Protein AF-A0A2G9C644-F1 (afdb_monomer)

Solvent-accessible surface area (backbone atoms only — not comparable to full-atom values): 4827 Å² total; per-residue (Å²): 134,61,68,66,53,55,54,51,49,55,52,40,48,72,74,65,59,86,82,87,87,84,86,79,69,84,94,58,95,77,50,73,65,58,54,50,52,52,50,54,52,52,53,51,39,49,74,71,58,78,48,83,77,76,80,77,85,78,81,70,79,52,68,74,59,50,56,56,60,79,73,109

Structure (mmCIF, N/CA/C/O backbone):
data_AF-A0A2G9C644-F1
#
_entry.id   AF-A0A2G9C644-F1
#
loop_
_atom_site.group_PDB
_atom_site.id
_atom_site.type_symbol
_atom_site.label_atom_id
_atom_site.label_alt_id
_atom_site.label_comp_id
_atom_site.label_asym_id
_atom_site.label_entity_id
_atom_site.label_seq_id
_atom_site.pdbx_PDB_ins_code
_atom_site.Cartn_x
_atom_site.Cartn_y
_atom_site.Cartn_z
_atom_site.occupancy
_atom_site.B_iso_or_equiv
_atom_site.auth_seq_id
_atom_site.auth_comp_id
_atom_site.auth_asym_id
_atom_site.auth_atom_id
_atom_site.pdbx_PDB_model_num
ATOM 1 N N . MET A 1 1 ? 12.300 10.875 -7.012 1.00 53.34 1 MET A N 1
ATOM 2 C CA . MET A 1 1 ? 11.461 10.870 -5.795 1.00 53.34 1 MET A CA 1
ATOM 3 C C . MET A 1 1 ? 10.072 11.276 -6.231 1.00 53.34 1 MET A C 1
ATOM 5 O O . MET A 1 1 ? 9.942 12.343 -6.822 1.00 53.34 1 MET A O 1
ATOM 9 N N . ASN A 1 2 ? 9.091 10.392 -6.068 1.00 70.50 2 ASN A N 1
ATOM 10 C CA . ASN A 1 2 ? 7.715 10.653 -6.469 1.00 70.50 2 ASN A CA 1
ATOM 11 C C . ASN A 1 2 ? 6.982 11.250 -5.262 1.00 70.50 2 ASN A C 1
ATOM 13 O O . ASN A 1 2 ? 6.587 10.529 -4.350 1.00 70.50 2 ASN A O 1
ATOM 17 N N . THR A 1 3 ? 6.825 12.573 -5.256 1.00 83.56 3 THR A N 1
ATOM 18 C CA . THR A 1 3 ? 6.268 13.330 -4.123 1.00 83.56 3 THR A CA 1
ATOM 19 C C . THR A 1 3 ? 4.856 12.881 -3.734 1.00 83.56 3 THR A C 1
ATOM 21 O O . THR A 1 3 ? 4.484 12.967 -2.562 1.00 83.56 3 THR A O 1
ATOM 24 N N . ALA A 1 4 ? 4.077 12.365 -4.689 1.00 88.81 4 ALA A N 1
ATOM 25 C CA . ALA A 1 4 ? 2.752 11.814 -4.430 1.00 88.81 4 ALA A CA 1
ATOM 26 C C . ALA A 1 4 ? 2.825 10.482 -3.670 1.00 88.81 4 ALA A C 1
ATOM 28 O O . ALA A 1 4 ? 2.084 10.288 -2.708 1.00 88.81 4 ALA A O 1
ATOM 29 N N . PHE A 1 5 ? 3.748 9.596 -4.058 1.00 91.44 5 PHE A N 1
ATOM 30 C CA . PHE A 1 5 ? 3.967 8.327 -3.363 1.00 91.44 5 PHE A CA 1
ATOM 31 C C . PHE A 1 5 ? 4.471 8.556 -1.939 1.00 91.44 5 PHE A C 1
ATOM 33 O O . PHE A 1 5 ? 3.951 7.951 -1.008 1.00 91.44 5 PHE A O 1
ATOM 40 N N . ASP A 1 6 ? 5.420 9.475 -1.754 1.00 91.81 6 ASP A N 1
ATOM 41 C CA . ASP A 1 6 ? 5.967 9.792 -0.430 1.00 91.81 6 ASP A CA 1
ATOM 42 C C . ASP A 1 6 ? 4.878 10.340 0.513 1.00 91.81 6 ASP A C 1
ATOM 44 O O . ASP A 1 6 ? 4.803 9.958 1.681 1.00 91.81 6 ASP A O 1
ATOM 48 N N . SER A 1 7 ? 3.980 11.183 -0.011 1.00 93.81 7 SER A N 1
ATOM 49 C CA . SER A 1 7 ? 2.841 11.719 0.747 1.00 93.81 7 SER A CA 1
ATOM 50 C C . SER A 1 7 ? 1.817 10.637 1.103 1.00 93.81 7 SER A C 1
ATOM 52 O O . SER A 1 7 ? 1.319 10.604 2.229 1.00 93.81 7 SER A O 1
ATOM 54 N N . TRP A 1 8 ? 1.515 9.738 0.160 1.00 93.00 8 TRP A N 1
ATOM 55 C CA . TRP A 1 8 ? 0.649 8.584 0.407 1.00 93.00 8 TRP A CA 1
ATOM 56 C C . TRP A 1 8 ? 1.255 7.658 1.468 1.00 93.00 8 TRP A C 1
ATOM 58 O O . TRP A 1 8 ? 0.588 7.318 2.442 1.00 93.00 8 TRP A O 1
ATOM 68 N N . LEU A 1 9 ? 2.542 7.330 1.346 1.00 92.12 9 LEU A N 1
ATOM 69 C CA . LEU A 1 9 ? 3.232 6.437 2.270 1.00 92.12 9 LEU A CA 1
ATOM 70 C C . LEU A 1 9 ? 3.253 7.010 3.691 1.00 92.12 9 LEU A C 1
ATOM 72 O O . LEU A 1 9 ? 2.970 6.290 4.642 1.00 92.12 9 LEU A O 1
ATOM 76 N N . ALA A 1 10 ? 3.526 8.308 3.850 1.00 93.06 10 ALA A N 1
ATOM 77 C CA . ALA A 1 10 ? 3.496 8.964 5.156 1.00 93.06 10 ALA A CA 1
ATOM 78 C C . ALA A 1 10 ? 2.108 8.889 5.821 1.00 93.06 10 ALA A C 1
ATOM 80 O O . ALA A 1 10 ? 2.014 8.637 7.024 1.00 93.06 10 ALA A O 1
ATOM 81 N N . LYS A 1 11 ? 1.033 9.063 5.040 1.00 92.69 11 LYS A N 1
ATOM 82 C CA . LYS A 1 11 ? -0.348 8.904 5.517 1.00 92.69 11 LYS A CA 1
ATOM 83 C C . LYS A 1 11 ? -0.614 7.472 5.979 1.00 92.69 11 LYS A C 1
ATOM 85 O O . LYS A 1 11 ? -1.131 7.282 7.075 1.00 92.69 11 LYS A O 1
ATOM 90 N N . GLU A 1 12 ? -0.249 6.475 5.177 1.00 91.44 12 GLU A N 1
ATOM 91 C CA . GLU A 1 12 ? -0.523 5.077 5.516 1.00 91.44 12 GLU A CA 1
ATOM 92 C C . GLU A 1 12 ? 0.322 4.574 6.691 1.00 91.44 12 GLU A C 1
ATOM 94 O O . GLU A 1 12 ? -0.190 3.848 7.542 1.00 91.44 12 GLU A O 1
ATOM 99 N N . LEU A 1 13 ? 1.568 5.036 6.832 1.00 91.75 13 LEU A N 1
ATOM 100 C CA . LEU A 1 13 ? 2.361 4.814 8.046 1.00 91.75 13 LEU A CA 1
ATOM 101 C C . LEU A 1 13 ? 1.656 5.386 9.287 1.00 91.75 13 LEU A C 1
ATOM 103 O O . LEU A 1 13 ? 1.601 4.722 10.321 1.00 91.75 13 LEU A O 1
ATOM 107 N N . GLY A 1 14 ? 1.052 6.575 9.177 1.00 91.25 14 GLY A N 1
ATOM 108 C CA . GLY A 1 14 ? 0.214 7.156 10.233 1.00 91.25 14 GLY A CA 1
ATOM 109 C C . GLY A 1 14 ? -1.048 6.341 10.548 1.00 91.25 14 GLY A C 1
ATOM 110 O O . GLY A 1 14 ? -1.499 6.333 11.691 1.00 91.25 14 GLY A O 1
ATOM 111 N N . ASN A 1 15 ? -1.578 5.607 9.566 1.00 88.94 15 ASN A N 1
ATOM 112 C CA . ASN A 1 15 ? -2.715 4.693 9.725 1.00 88.94 15 ASN A CA 1
ATOM 113 C C . ASN A 1 15 ? -2.313 3.297 10.243 1.00 88.94 15 ASN A C 1
ATOM 115 O O . ASN A 1 15 ? -3.179 2.438 10.410 1.00 88.94 15 ASN A O 1
ATOM 119 N N . GLY A 1 16 ? -1.023 3.056 10.500 1.00 91.31 16 GLY A N 1
ATOM 120 C CA . GLY A 1 16 ? -0.520 1.783 11.017 1.00 91.31 16 GLY A CA 1
ATOM 121 C C . GLY A 1 16 ? -0.098 0.775 9.946 1.00 91.31 16 GLY A C 1
ATOM 122 O O . GLY A 1 16 ? -0.040 -0.421 10.232 1.00 91.31 16 GLY A O 1
ATOM 123 N N . LEU A 1 17 ? 0.209 1.220 8.724 1.00 89.31 17 LEU A N 1
ATOM 124 C CA . LEU A 1 17 ? 0.854 0.373 7.720 1.00 89.31 17 LEU A CA 1
ATOM 125 C C . LEU A 1 17 ? 2.228 -0.096 8.227 1.00 89.31 17 LEU A C 1
ATOM 127 O O . LEU A 1 17 ? 3.079 0.720 8.568 1.00 89.31 17 LEU A O 1
ATOM 131 N N . VAL A 1 18 ? 2.448 -1.413 8.250 1.00 90.75 18 VAL A N 1
ATOM 132 C CA . VAL A 1 18 ? 3.704 -2.019 8.740 1.00 90.75 18 VAL A CA 1
ATOM 133 C C . VAL A 1 18 ? 4.566 -2.568 7.603 1.00 90.75 18 VAL A C 1
ATOM 135 O O . VAL A 1 18 ? 5.789 -2.495 7.673 1.00 90.75 18 VAL A O 1
ATOM 138 N N . ASP A 1 19 ? 3.948 -3.127 6.562 1.00 87.44 19 ASP A N 1
ATOM 139 C CA . ASP A 1 19 ? 4.652 -3.784 5.457 1.00 87.44 19 ASP A CA 1
ATOM 140 C C . ASP A 1 19 ? 3.830 -3.720 4.159 1.00 87.44 19 ASP A C 1
ATOM 142 O O . ASP A 1 19 ? 2.597 -3.702 4.198 1.00 87.44 19 ASP A O 1
ATOM 146 N N . ILE A 1 20 ? 4.516 -3.722 3.011 1.00 84.44 20 ILE A N 1
ATOM 147 C CA . ILE A 1 20 ? 3.923 -3.815 1.671 1.00 84.44 20 ILE A CA 1
ATOM 148 C C . ILE A 1 20 ? 4.602 -4.965 0.931 1.00 84.44 20 ILE A C 1
ATOM 150 O O . ILE A 1 20 ? 5.804 -4.937 0.668 1.00 84.44 20 ILE A O 1
ATOM 154 N N . LYS A 1 21 ? 3.811 -5.954 0.512 1.00 84.00 21 LYS A N 1
ATOM 155 C CA . LYS A 1 21 ? 4.295 -7.090 -0.278 1.00 84.00 21 LYS A CA 1
ATOM 156 C C . LYS A 1 21 ? 3.792 -6.991 -1.706 1.00 84.00 21 LYS A C 1
ATOM 158 O O . LYS A 1 21 ? 2.594 -6.858 -1.934 1.00 84.00 21 LYS A O 1
ATOM 163 N N . PHE A 1 22 ? 4.698 -7.123 -2.665 1.00 81.81 22 PHE A N 1
ATOM 164 C CA . PHE A 1 22 ? 4.366 -7.208 -4.082 1.00 81.81 22 PHE A CA 1
ATOM 165 C C . PHE A 1 22 ? 5.246 -8.251 -4.772 1.00 81.81 22 PHE A C 1
ATOM 167 O O . PHE A 1 22 ? 6.326 -8.598 -4.291 1.00 81.81 22 PHE A O 1
ATOM 174 N N . ALA A 1 23 ? 4.768 -8.762 -5.903 1.00 84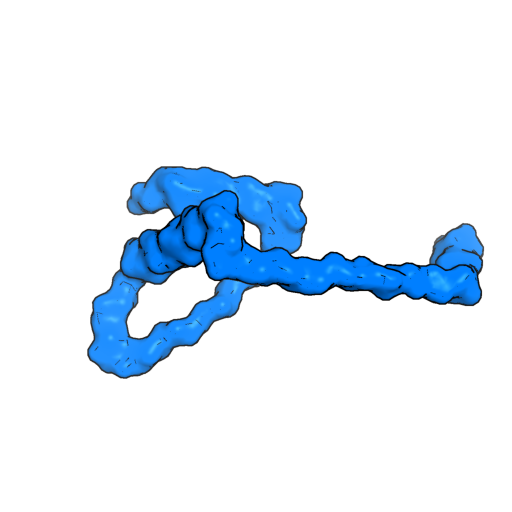.06 23 ALA A N 1
ATOM 175 C CA . ALA A 1 23 ? 5.487 -9.720 -6.729 1.00 84.06 23 ALA A CA 1
ATOM 176 C C . ALA A 1 23 ? 5.712 -9.120 -8.115 1.00 84.06 23 ALA A C 1
ATOM 178 O O . ALA A 1 23 ? 4.781 -8.630 -8.751 1.00 84.06 23 ALA A O 1
ATOM 179 N N . VAL A 1 24 ? 6.954 -9.181 -8.586 1.00 82.56 24 VAL A N 1
ATOM 180 C CA . VAL A 1 24 ? 7.341 -8.705 -9.914 1.00 82.56 24 VAL A CA 1
ATOM 181 C C . VAL A 1 24 ? 7.609 -9.921 -10.784 1.00 82.56 24 VAL A C 1
ATOM 183 O O . VAL A 1 24 ? 8.407 -10.786 -10.423 1.00 82.56 24 VAL A O 1
ATOM 186 N N . ALA A 1 25 ? 6.936 -10.006 -11.932 1.00 83.25 25 ALA A N 1
ATOM 187 C CA . ALA A 1 25 ? 7.187 -11.086 -12.875 1.00 83.25 25 ALA A CA 1
ATOM 188 C C . ALA A 1 25 ? 8.630 -10.994 -13.415 1.00 83.25 25 ALA A C 1
ATOM 190 O O . ALA A 1 25 ? 9.035 -9.921 -13.880 1.00 83.25 25 ALA A O 1
ATOM 191 N N . PRO A 1 26 ? 9.405 -12.094 -13.391 1.00 78.81 26 PRO A N 1
ATOM 192 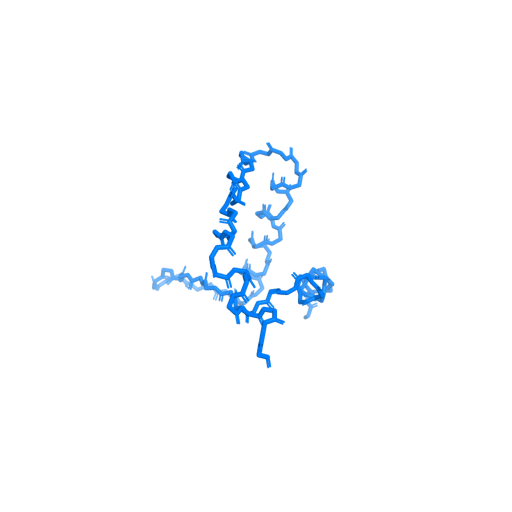C CA . PRO A 1 26 ? 10.774 -12.087 -13.887 1.00 78.81 26 PRO A CA 1
ATOM 193 C C . PRO A 1 26 ? 10.818 -11.771 -15.388 1.00 78.81 26 PRO A C 1
ATOM 195 O O . PRO A 1 26 ? 9.896 -12.087 -16.140 1.00 78.81 26 PRO A O 1
ATOM 198 N N . GLY A 1 27 ? 11.901 -11.130 -15.830 1.00 79.38 27 GLY A N 1
ATOM 199 C CA . GLY A 1 27 ? 12.118 -10.775 -17.238 1.00 79.38 27 GLY A CA 1
ATOM 200 C C . GLY A 1 27 ? 11.412 -9.498 -17.707 1.00 79.38 27 GLY A C 1
ATOM 201 O O . GLY A 1 27 ? 11.672 -9.043 -18.819 1.00 79.38 27 GLY A O 1
ATOM 202 N N . LYS A 1 28 ? 10.572 -8.870 -16.874 1.00 74.19 28 LYS A N 1
ATOM 203 C CA . LYS A 1 28 ? 10.086 -7.509 -17.124 1.00 74.19 28 LYS A CA 1
ATOM 204 C C . LYS A 1 28 ? 11.022 -6.515 -16.444 1.00 74.19 28 LYS A C 1
ATOM 206 O O . LYS A 1 28 ? 11.223 -6.585 -15.235 1.00 74.19 28 LYS A O 1
ATOM 211 N N . GLY A 1 29 ? 11.594 -5.593 -17.216 1.00 73.25 29 GLY A N 1
ATOM 212 C CA . GLY A 1 29 ? 12.367 -4.468 -16.689 1.00 73.25 29 GLY A CA 1
ATOM 213 C C . GLY A 1 29 ? 11.447 -3.493 -15.960 1.00 73.25 29 GLY A C 1
ATOM 214 O O . GLY A 1 29 ? 11.033 -2.490 -16.531 1.00 73.25 29 GLY A O 1
ATOM 215 N N . ILE A 1 30 ? 11.063 -3.834 -14.732 1.00 83.69 30 ILE A N 1
ATOM 216 C CA . ILE A 1 30 ? 10.182 -3.020 -13.900 1.00 83.69 30 ILE A CA 1
ATOM 217 C C . ILE A 1 30 ? 11.048 -2.125 -13.023 1.00 83.69 30 ILE A C 1
ATOM 219 O O . ILE A 1 30 ? 11.923 -2.594 -12.296 1.00 83.69 30 ILE A O 1
ATOM 223 N N . THR A 1 31 ? 10.809 -0.822 -13.121 1.00 87.50 31 THR A N 1
ATOM 224 C CA . THR A 1 31 ? 11.471 0.183 -12.293 1.00 87.50 31 THR A CA 1
ATOM 225 C C . THR A 1 31 ? 10.694 0.389 -10.996 1.00 87.50 31 THR A C 1
ATOM 227 O O . THR A 1 31 ? 9.483 0.170 -10.934 1.00 87.50 31 THR A O 1
ATOM 230 N N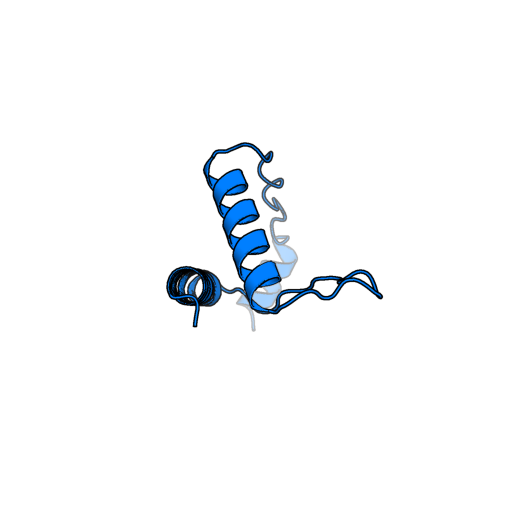 . THR A 1 32 ? 11.372 0.877 -9.958 1.00 85.12 32 THR A N 1
ATOM 231 C CA . THR A 1 32 ? 10.723 1.285 -8.7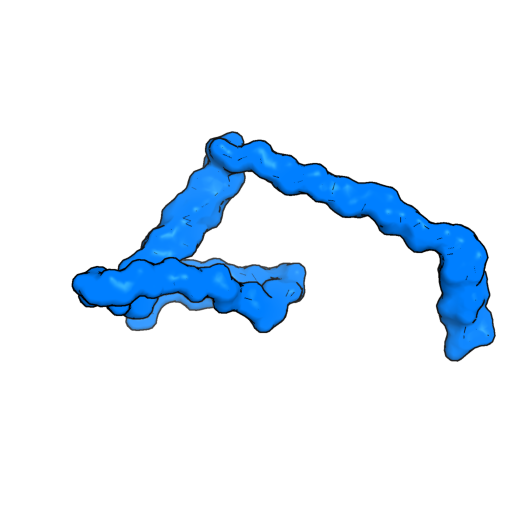01 1.00 85.12 32 THR A CA 1
ATOM 232 C C . THR A 1 32 ? 9.617 2.314 -8.939 1.00 85.12 32 THR A C 1
ATOM 234 O O . THR A 1 32 ? 8.562 2.249 -8.320 1.00 85.12 32 THR A O 1
ATOM 237 N N . GLU A 1 33 ? 9.830 3.240 -9.874 1.00 86.50 33 GLU A N 1
ATOM 238 C CA . GLU A 1 33 ? 8.853 4.271 -10.227 1.00 86.50 33 GLU A CA 1
ATOM 239 C C . GLU A 1 33 ? 7.580 3.683 -10.852 1.00 86.50 33 GLU A C 1
ATOM 241 O O . GLU A 1 33 ? 6.479 4.119 -10.523 1.00 86.50 33 GLU A O 1
ATOM 246 N N . ALA A 1 34 ? 7.710 2.655 -11.697 1.00 87.62 34 ALA A N 1
ATOM 247 C CA . ALA A 1 34 ? 6.556 1.963 -12.262 1.00 87.62 34 ALA A CA 1
ATOM 248 C C . ALA A 1 34 ? 5.699 1.313 -11.163 1.00 87.62 34 ALA A C 1
ATOM 250 O O . ALA A 1 34 ? 4.480 1.466 -11.177 1.00 87.62 34 ALA A O 1
ATOM 251 N N . ILE A 1 35 ? 6.337 0.675 -10.174 1.00 87.06 35 ILE A N 1
ATOM 252 C CA . ILE A 1 35 ? 5.648 0.064 -9.024 1.00 87.06 35 ILE A CA 1
ATOM 253 C C . ILE A 1 35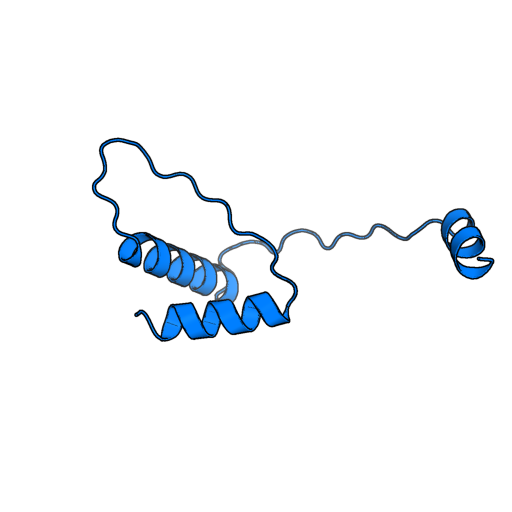 ? 4.914 1.128 -8.199 1.00 87.06 35 ILE A C 1
ATOM 255 O O . ILE A 1 35 ? 3.751 0.948 -7.849 1.00 87.06 35 ILE A O 1
ATOM 259 N N . GLN A 1 36 ? 5.572 2.255 -7.914 1.00 89.81 36 GLN A N 1
ATOM 260 C CA . GLN A 1 36 ? 4.968 3.359 -7.160 1.00 89.81 36 GLN A CA 1
ATOM 261 C C . GLN A 1 36 ? 3.735 3.930 -7.871 1.00 89.81 36 GLN A C 1
ATOM 263 O O . GLN A 1 36 ? 2.713 4.174 -7.232 1.00 89.81 36 GLN A O 1
ATOM 268 N N . ASN A 1 37 ? 3.810 4.111 -9.190 1.00 88.56 37 ASN A N 1
ATOM 269 C CA . ASN A 1 37 ? 2.695 4.628 -9.982 1.00 88.56 37 ASN A CA 1
ATOM 270 C C . ASN A 1 37 ? 1.524 3.642 -10.055 1.00 88.56 37 ASN A C 1
ATOM 272 O O . ASN A 1 37 ? 0.370 4.058 -9.962 1.00 88.56 37 ASN A O 1
ATOM 276 N N . GLU A 1 38 ? 1.805 2.347 -10.201 1.00 88.56 38 GLU A N 1
ATOM 277 C CA . GLU A 1 38 ? 0.773 1.308 -10.215 1.00 88.56 38 GLU A CA 1
ATOM 278 C C . GLU A 1 38 ? 0.033 1.241 -8.874 1.00 88.56 38 GLU A C 1
ATOM 280 O O . GLU A 1 38 ? -1.196 1.168 -8.843 1.00 88.56 38 GLU A O 1
ATOM 285 N N . LEU A 1 39 ? 0.766 1.371 -7.767 1.00 88.88 39 LEU A N 1
ATOM 286 C CA . LEU A 1 39 ? 0.179 1.408 -6.435 1.00 88.88 39 LEU A CA 1
ATOM 287 C C . LEU A 1 39 ? -0.724 2.637 -6.247 1.00 88.88 39 LEU A C 1
ATOM 289 O O . LEU A 1 39 ? -1.867 2.497 -5.821 1.00 88.88 39 LEU A O 1
ATOM 293 N N . LEU A 1 40 ? -0.265 3.829 -6.640 1.00 91.00 40 LEU A N 1
ATOM 294 C CA . LEU A 1 40 ? -1.090 5.042 -6.590 1.00 91.00 40 LEU A CA 1
ATOM 295 C C . LEU A 1 40 ? -2.355 4.929 -7.455 1.00 91.00 40 LEU A C 1
ATOM 297 O O . LEU A 1 40 ? -3.417 5.416 -7.066 1.00 91.00 40 LEU A O 1
ATOM 301 N N . ALA A 1 41 ? -2.266 4.274 -8.615 1.00 89.44 41 ALA A N 1
ATOM 302 C CA . ALA A 1 41 ? -3.425 4.026 -9.465 1.00 89.44 41 ALA A CA 1
ATOM 303 C C . ALA A 1 41 ? -4.433 3.079 -8.792 1.00 89.44 41 ALA A C 1
ATOM 305 O O . ALA A 1 41 ? -5.636 3.340 -8.838 1.00 89.44 41 ALA A O 1
ATOM 306 N N . ALA A 1 42 ? -3.962 2.018 -8.130 1.00 87.00 42 ALA A N 1
ATOM 307 C CA . ALA A 1 42 ? -4.820 1.107 -7.373 1.00 87.00 42 ALA A CA 1
ATOM 308 C C . ALA A 1 42 ? -5.553 1.828 -6.226 1.00 87.00 42 ALA A C 1
ATOM 310 O O . ALA A 1 42 ? -6.764 1.670 -6.065 1.00 87.00 42 ALA A O 1
ATOM 311 N N . GLU A 1 43 ? -4.849 2.688 -5.491 1.00 87.44 43 GLU A N 1
ATOM 312 C CA . GLU A 1 43 ? -5.414 3.517 -4.419 1.00 87.44 43 GLU A CA 1
ATOM 313 C C . GLU A 1 43 ? -6.473 4.500 -4.940 1.00 87.44 43 GLU A C 1
ATOM 315 O O . GLU A 1 43 ? -7.538 4.660 -4.340 1.00 87.44 43 GLU A O 1
ATOM 320 N N . ALA A 1 44 ? -6.242 5.107 -6.108 1.00 86.75 44 ALA A N 1
ATOM 321 C CA . ALA A 1 44 ? -7.237 5.956 -6.757 1.00 86.75 44 ALA A CA 1
ATOM 322 C C . ALA A 1 44 ? -8.504 5.171 -7.146 1.00 86.75 44 ALA A C 1
ATOM 324 O O . ALA A 1 44 ? -9.615 5.684 -7.002 1.00 86.75 44 ALA A O 1
ATOM 325 N N . MET A 1 45 ? -8.364 3.918 -7.597 1.00 87.38 45 MET A N 1
ATOM 326 C CA . MET A 1 45 ? -9.508 3.049 -7.909 1.00 87.38 45 MET A CA 1
ATOM 327 C C . MET A 1 45 ? -10.290 2.637 -6.655 1.00 87.38 45 MET A C 1
ATOM 329 O O . MET A 1 45 ? -11.522 2.585 -6.696 1.00 87.38 45 MET A O 1
ATOM 333 N N . LEU A 1 46 ? -9.595 2.385 -5.539 1.00 84.75 46 LEU A N 1
ATOM 334 C CA . LEU A 1 46 ? -10.210 2.146 -4.231 1.00 84.75 46 LEU A CA 1
ATOM 335 C C . LEU A 1 46 ? -11.025 3.364 -3.780 1.00 84.75 46 LEU A C 1
ATOM 337 O O . LEU A 1 46 ? -12.203 3.227 -3.453 1.00 84.75 46 LEU A O 1
ATOM 341 N N . ALA A 1 47 ? -10.432 4.560 -3.837 1.00 83.19 47 ALA A N 1
ATOM 342 C CA . ALA A 1 47 ? -11.094 5.809 -3.460 1.00 83.19 47 ALA A CA 1
ATOM 343 C C . ALA A 1 47 ? -12.302 6.140 -4.354 1.00 83.19 47 ALA A C 1
ATOM 345 O O . ALA A 1 47 ? -13.300 6.676 -3.878 1.00 83.19 47 ALA A O 1
ATOM 346 N N . ALA A 1 48 ? -12.234 5.787 -5.640 1.00 85.94 48 ALA A N 1
ATOM 347 C CA . ALA A 1 48 ? -13.336 5.944 -6.585 1.00 85.94 48 ALA A CA 1
ATOM 348 C C . ALA A 1 48 ? -14.447 4.883 -6.427 1.00 85.94 48 ALA A C 1
ATOM 350 O O . ALA A 1 48 ? -15.451 4.941 -7.135 1.00 85.94 48 ALA A O 1
ATOM 351 N N . GLY A 1 49 ? -14.294 3.924 -5.507 1.00 83.69 49 GLY A N 1
ATOM 352 C CA . GLY A 1 49 ? -15.315 2.919 -5.204 1.00 83.69 49 GLY A CA 1
ATOM 353 C C . GLY A 1 49 ? -15.411 1.784 -6.226 1.00 83.69 49 GLY A C 1
ATOM 354 O O . GLY A 1 49 ? -16.400 1.053 -6.233 1.00 83.69 49 GLY A O 1
ATOM 355 N N . TYR A 1 50 ? -14.396 1.600 -7.077 1.00 82.88 50 TYR A N 1
ATOM 356 C CA . TYR A 1 50 ? -14.366 0.502 -8.052 1.00 82.88 50 TYR A CA 1
ATOM 357 C C . TYR A 1 50 ? -14.062 -0.865 -7.423 1.00 82.88 50 TYR A C 1
ATOM 359 O O . TYR A 1 50 ? -14.211 -1.895 -8.079 1.00 82.88 50 TYR A O 1
ATOM 367 N N . VAL A 1 51 ? -13.670 -0.895 -6.148 1.00 77.00 51 VAL A N 1
ATOM 368 C CA . VAL A 1 51 ? -13.429 -2.121 -5.384 1.00 77.00 51 VAL A CA 1
ATOM 369 C C . VAL A 1 51 ? -14.436 -2.183 -4.238 1.00 77.00 51 VAL A C 1
ATOM 371 O O . VAL A 1 51 ? -14.591 -1.222 -3.486 1.00 77.00 51 VAL A O 1
ATOM 374 N N . LYS A 1 52 ? -15.128 -3.321 -4.090 1.00 63.78 52 LYS A N 1
ATOM 375 C CA . LYS A 1 52 ? -15.981 -3.568 -2.918 1.00 63.78 52 LYS A CA 1
ATOM 376 C C . LYS A 1 52 ? -15.116 -3.480 -1.665 1.00 63.78 52 LYS A C 1
ATOM 378 O O . LYS A 1 52 ? -14.088 -4.151 -1.591 1.00 63.78 52 LYS A O 1
ATOM 383 N N . THR A 1 53 ? -15.539 -2.681 -0.690 1.00 62.50 53 THR A N 1
ATOM 384 C CA . THR A 1 53 ? -14.871 -2.609 0.609 1.00 62.50 53 THR A CA 1
ATOM 385 C C . THR A 1 53 ? -14.737 -4.011 1.194 1.00 62.50 53 THR 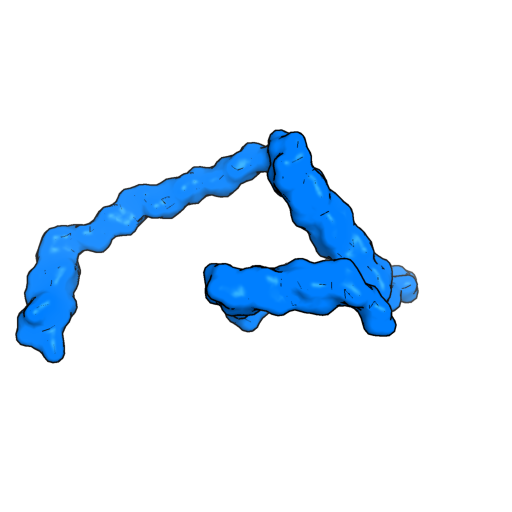A C 1
ATOM 387 O O . THR A 1 53 ? -15.676 -4.812 1.154 1.00 62.50 53 THR A O 1
ATOM 390 N N . ALA A 1 54 ? -13.546 -4.329 1.707 1.00 61.97 54 ALA A N 1
ATOM 391 C CA . ALA A 1 54 ? -13.352 -5.568 2.440 1.00 61.97 54 ALA A CA 1
ATOM 392 C C . ALA A 1 54 ? -14.339 -5.602 3.623 1.00 61.97 54 ALA A C 1
ATOM 394 O O . ALA A 1 54 ? -14.591 -4.556 4.233 1.00 61.97 54 ALA A O 1
ATOM 395 N N . PRO A 1 55 ? -14.924 -6.768 3.949 1.00 58.31 55 PRO A N 1
ATOM 396 C CA . PRO A 1 55 ? -15.818 -6.876 5.090 1.00 58.31 55 PRO A CA 1
ATOM 397 C C . PRO A 1 55 ? -15.085 -6.419 6.353 1.00 58.31 55 PRO A C 1
ATOM 399 O O . PRO A 1 55 ? -13.962 -6.845 6.623 1.00 58.31 55 PRO A O 1
ATOM 402 N N . THR A 1 56 ? -15.713 -5.530 7.121 1.00 65.75 56 THR A N 1
ATOM 403 C CA . THR A 1 56 ? -15.174 -5.082 8.404 1.00 65.75 56 THR A CA 1
ATOM 404 C C . THR A 1 56 ? -15.047 -6.293 9.322 1.00 65.75 56 THR A C 1
ATOM 406 O O . THR A 1 56 ? -16.009 -7.043 9.481 1.00 65.75 56 THR A O 1
ATOM 409 N N . ALA A 1 57 ? -13.871 -6.508 9.916 1.00 59.47 57 ALA A N 1
ATOM 410 C CA . ALA A 1 57 ? -13.690 -7.573 10.892 1.00 59.47 57 ALA A CA 1
ATOM 411 C C . ALA A 1 57 ? -14.631 -7.323 12.081 1.00 59.47 57 ALA A C 1
ATOM 413 O O . ALA A 1 57 ? -14.428 -6.400 12.864 1.00 59.47 57 ALA A O 1
ATOM 414 N N . THR A 1 58 ? -15.680 -8.137 12.209 1.00 64.31 58 THR A N 1
ATOM 415 C CA . THR A 1 58 ? -16.661 -8.055 13.304 1.00 64.31 58 THR A CA 1
ATOM 416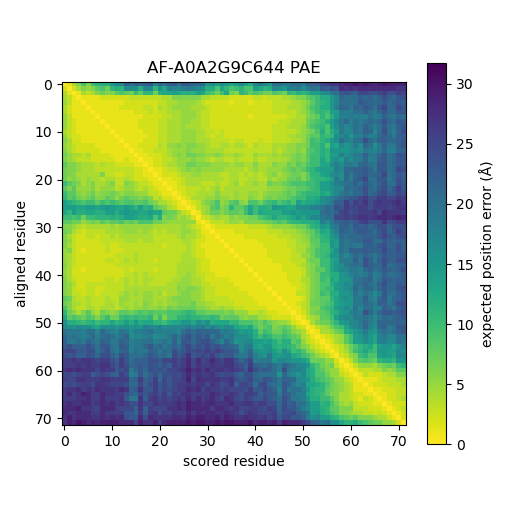 C C . THR A 1 58 ? -16.230 -8.852 14.531 1.00 64.31 58 THR A C 1
ATOM 418 O O . THR A 1 58 ? -17.058 -9.135 15.394 1.00 64.31 58 THR A O 1
ATOM 421 N N . SER A 1 59 ? -14.970 -9.287 14.597 1.00 65.81 59 SER A N 1
ATOM 422 C CA . SER A 1 59 ? -14.462 -10.110 15.691 1.00 65.81 59 SER A CA 1
ATOM 423 C C . SER A 1 59 ? -14.549 -9.336 17.004 1.00 65.81 59 SER A C 1
ATOM 425 O O . SER A 1 59 ? -13.704 -8.499 17.308 1.00 65.81 59 SER A O 1
ATOM 427 N N . VAL A 1 60 ? -15.590 -9.610 17.788 1.00 74.88 60 VAL A N 1
ATOM 428 C CA . V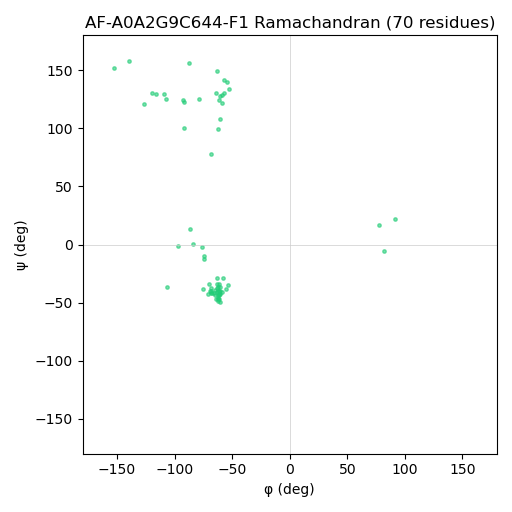AL A 1 60 ? -15.715 -9.111 19.155 1.00 74.88 60 VAL A CA 1
ATOM 429 C C . VAL A 1 60 ? -14.836 -9.995 20.030 1.00 74.88 60 VAL A C 1
ATOM 431 O O . VAL A 1 60 ? -14.986 -11.216 20.014 1.00 74.88 60 VAL A O 1
ATOM 434 N N . VAL A 1 61 ? -13.914 -9.398 20.789 1.00 71.88 61 VAL A N 1
ATOM 435 C CA . VAL A 1 61 ? -13.149 -10.140 21.801 1.00 71.88 61 VAL A CA 1
ATOM 436 C C . VAL A 1 61 ? -14.150 -10.738 22.797 1.00 71.88 61 VAL A C 1
ATOM 438 O O . VAL A 1 61 ? -14.924 -9.962 23.378 1.00 71.88 61 VAL A O 1
ATOM 441 N N . PRO A 1 62 ? -14.170 -12.075 22.988 1.00 81.94 62 PRO A N 1
ATOM 442 C CA . PRO A 1 62 ? -15.053 -12.715 23.953 1.00 81.94 62 PRO A CA 1
ATOM 443 C C . PRO A 1 62 ? -14.866 -12.107 25.342 1.00 81.94 62 PRO A C 1
ATOM 445 O O . PRO A 1 62 ? -13.740 -11.834 25.757 1.00 81.94 62 PRO A O 1
ATOM 448 N N . GLU A 1 63 ? -15.965 -11.919 26.067 1.00 79.19 63 GLU A N 1
ATOM 449 C CA . GLU A 1 63 ? -15.971 -11.281 27.389 1.00 79.19 63 GLU A CA 1
ATOM 450 C C . GLU A 1 63 ? -14.992 -11.947 28.371 1.00 79.19 63 GLU A C 1
ATOM 452 O O . GLU A 1 63 ? -14.303 -11.273 29.128 1.00 79.19 63 GLU A O 1
ATOM 457 N N . THR A 1 64 ? -14.832 -13.268 28.279 1.00 81.62 64 THR A N 1
ATOM 458 C CA . THR A 1 64 ? -13.872 -14.039 29.082 1.00 81.62 64 THR A CA 1
ATOM 459 C C . THR A 1 64 ? -12.414 -13.642 28.841 1.00 81.62 64 THR A C 1
ATOM 461 O O . THR A 1 64 ? -11.620 -13.618 29.776 1.00 81.62 64 THR A O 1
ATOM 464 N N . VAL A 1 65 ? -12.052 -13.307 27.600 1.00 78.44 65 VAL A N 1
ATOM 465 C CA . VAL A 1 65 ? -10.703 -12.841 27.245 1.00 78.44 65 VAL A CA 1
ATOM 466 C C . VAL A 1 65 ? -10.505 -11.400 27.709 1.00 78.44 65 VAL A C 1
ATOM 468 O O . VAL A 1 65 ? -9.441 -11.066 28.218 1.00 78.44 65 VAL A O 1
ATOM 471 N N . ARG A 1 66 ? -11.539 -10.560 27.595 1.00 82.25 66 ARG A N 1
ATOM 472 C CA . ARG A 1 66 ? -11.509 -9.167 28.061 1.00 82.25 66 ARG A CA 1
ATOM 473 C C . ARG A 1 66 ? -11.275 -9.079 29.571 1.00 82.25 66 ARG A C 1
ATOM 475 O O . ARG A 1 66 ? -10.367 -8.388 30.007 1.00 82.25 66 ARG A O 1
ATOM 482 N N . GLN A 1 67 ? -12.007 -9.880 30.344 1.00 82.19 67 GLN A N 1
ATOM 483 C CA . GLN A 1 67 ? -11.856 -9.960 31.799 1.00 82.19 67 GLN A CA 1
ATOM 484 C C . GLN A 1 67 ? -10.469 -10.439 32.238 1.00 82.19 67 GLN A C 1
ATOM 486 O O . GLN A 1 67 ? -9.974 -9.989 33.264 1.00 82.19 67 GLN A O 1
ATOM 491 N N . PHE A 1 68 ? -9.833 -11.334 31.476 1.00 83.12 68 PHE A N 1
ATOM 492 C CA . PHE A 1 68 ? -8.469 -11.776 31.769 1.00 83.12 68 PHE A CA 1
ATOM 493 C C . PHE A 1 68 ? -7.439 -10.656 31.560 1.00 83.12 68 PHE A C 1
ATOM 495 O O . PHE A 1 68 ? -6.527 -10.508 32.375 1.00 83.12 68 PHE A O 1
ATOM 502 N N . VAL A 1 69 ? -7.598 -9.876 30.484 1.00 80.25 69 VAL A N 1
ATOM 503 C CA . VAL A 1 69 ? -6.715 -8.750 30.139 1.00 80.25 69 VAL A CA 1
ATOM 504 C C . VAL A 1 69 ? -6.869 -7.593 31.125 1.00 80.25 69 VAL A C 1
ATOM 506 O O . VAL A 1 69 ? -5.864 -7.024 31.518 1.00 80.25 69 VAL A O 1
ATOM 509 N N . ASP A 1 70 ? -8.087 -7.279 31.575 1.00 76.38 70 ASP A N 1
ATOM 510 C CA . ASP A 1 70 ? -8.330 -6.161 32.504 1.00 76.38 70 ASP A CA 1
ATOM 511 C C . ASP A 1 70 ? -7.889 -6.456 33.957 1.00 76.38 70 ASP A C 1
ATOM 513 O O . ASP A 1 70 ? -7.851 -5.554 34.795 1.00 76.38 70 ASP A O 1
ATOM 517 N N . GLN A 1 71 ? -7.588 -7.719 34.282 1.00 69.19 71 GLN A N 1
ATOM 518 C CA . GLN A 1 71 ? -7.164 -8.164 35.618 1.00 69.19 71 GLN A CA 1
ATOM 519 C C . GLN A 1 71 ? -5.638 -8.282 35.791 1.00 69.19 71 GLN A C 1
ATOM 521 O O . GLN A 1 71 ? -5.192 -8.628 36.889 1.00 69.19 71 GLN A O 1
ATOM 526 N N . HIS A 1 72 ? -4.850 -8.009 34.748 1.00 51.44 72 HIS A N 1
ATOM 527 C CA . HIS A 1 72 ? -3.38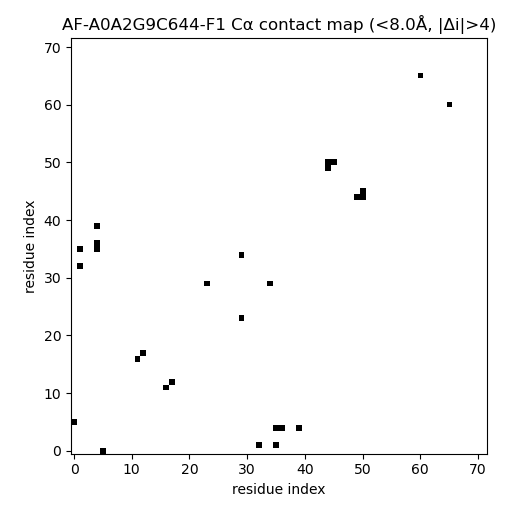0 -8.048 34.757 1.00 51.44 72 HIS A CA 1
ATOM 528 C C . HIS A 1 72 ? -2.790 -6.756 34.185 1.00 51.44 72 HIS A C 1
ATOM 530 O O . HIS A 1 72 ? -1.613 -6.479 34.508 1.00 51.44 72 HIS A O 1
#

Mean predicted aligned error: 11.36 Å

Secondary structure (DSSP, 8-state):
--HHHHHHHHHHHHTT---------TTS---HHHHHHHHHHHHHHHHTT-SPPPPP---PPPHHHHHHHHT-

Organism: NCBI:txid2917965

Foldseek 3Di:
DPPVLVVVVVVVVVVVDDDDDDDDDPPDPDDPVNVSVVVVVVVVCVVVVVDDDDPDPPDDDPPVNVVVVVVD

Sequence (72 aa):
MNTAFDSWLAKELGNGLVDIKFAVAPGKGITTEAIQNELLAAEAMLAAGYVKTAPTATSVVPETVRQFVDQH

Radius of gyration: 18.51 Å; Cα contacts (8 Å, |Δi|>4): 14; chains: 1; bounding box: 29×27×53 Å

Nearest PDB structures (foldseek):
  3uux-assembly1_B  TM=1.510E-01  e=8.083E+00  Saccharomyces cerevisiae S288C

pLDDT: mean 81.48, std 10.17, range [51.44, 93.81]